Protein AF-A0A4V1VFT1-F1 (afdb_monomer)

Radius of gyration: 20.61 Å; Cα contacts (8 Å, |Δi|>4): 386; chains: 1; bounding box: 45×34×60 Å

Mean predicted aligned error: 7.59 Å

Foldseek 3Di:
DDDDPDPDDQFAQPDAQFPDKDKDKDKDWDDDFQKIKIKMKIKMWTHHPDDQPDIDMWIKMKMKMKGWPQRFGFDQDPVVSDTHDTAFPQAAPRRDQAIKMKMKMKMKIGRWDQLPDAQDHRDRNTTLRWMKIKIKIKIWGDRHPPDIDIDMDIDIDTDHSHDDDDDD

pLDDT: mean 85.79, std 15.56, range [35.38, 98.31]

Secondary structure (DSSP, 8-state):
----SSSS-SS------EEEEEEEEEEEEEEETTEEEEEEEEEEEEEESTT-S---EEEEEEEEEEEETT---PPEETTTTEEPPPPPSS-BTTTB--EEEEEEEEEEEEEEES--STTSPPPTT-EEEEEEEEEEEEEEEESSTT--EEEEEEEEEEE-TT------

Sequence (168 aa):
PEIDVDDTPLIDTGDIDARHTTVLGAEFAAQHKNLYLQAEGFWFGVQRHGAVSGDPNFTGFYIQGSWILTGERRRFDRSRRAFAFPKPNAPLGEGGLGAWELGFRYSVMDLNYRAGAPGEVADAGGVRGGRQEILGAALLWYPRPRVRLPSARPQVSRRRPSEGYSPP

Structure (mmCIF, N/CA/C/O backbone):
data_AF-A0A4V1VFT1-F1
#
_entry.id   AF-A0A4V1VFT1-F1
#
loop_
_atom_site.group_PDB
_atom_site.id
_atom_site.type_symbol
_atom_site.label_atom_id
_atom_site.label_alt_id
_atom_site.label_comp_id
_atom_site.label_asym_id
_atom_site.label_entity_id
_atom_site.label_seq_id
_atom_site.pdbx_PDB_ins_code
_atom_site.Cartn_x
_at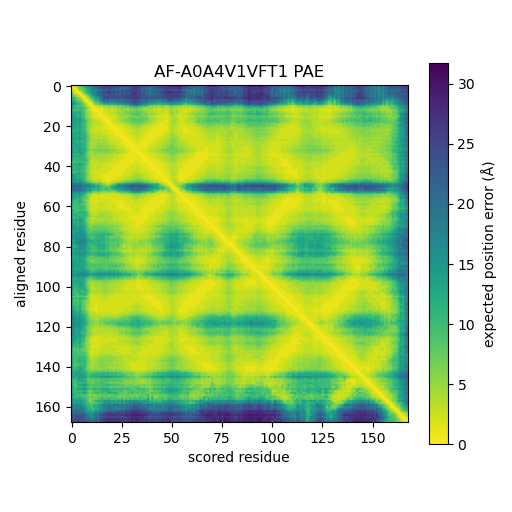om_site.Cartn_y
_atom_site.Cartn_z
_atom_site.occupancy
_atom_site.B_iso_or_equiv
_atom_site.auth_seq_id
_atom_site.auth_comp_id
_atom_site.auth_asym_id
_atom_site.auth_atom_id
_atom_site.pdbx_PDB_model_num
ATOM 1 N N . PRO A 1 1 ? -7.903 0.602 -3.697 1.00 35.38 1 PRO A N 1
ATOM 2 C CA . PRO A 1 1 ? -8.564 1.756 -4.340 1.00 35.38 1 PRO A CA 1
ATOM 3 C C . PRO A 1 1 ? -7.910 3.051 -3.858 1.00 35.38 1 PRO A C 1
ATOM 5 O O . PRO A 1 1 ? -8.102 3.453 -2.712 1.00 35.38 1 PRO A O 1
ATOM 8 N N . GLU A 1 2 ? -7.040 3.595 -4.705 1.00 41.56 2 GLU A N 1
ATOM 9 C CA . GLU A 1 2 ? -6.499 4.947 -4.570 1.00 41.56 2 GLU A CA 1
ATOM 10 C C . GLU A 1 2 ? -7.634 5.961 -4.778 1.00 41.56 2 GLU A C 1
ATOM 12 O O . GLU A 1 2 ? -8.640 5.644 -5.414 1.00 41.56 2 GLU A O 1
ATOM 17 N N . ILE A 1 3 ? -7.530 7.125 -4.141 1.00 41.25 3 ILE A N 1
ATOM 18 C CA . ILE A 1 3 ? -8.405 8.258 -4.433 1.00 41.25 3 ILE A CA 1
ATOM 19 C C . ILE A 1 3 ? -7.632 9.147 -5.398 1.00 41.25 3 ILE A C 1
ATOM 21 O O . ILE A 1 3 ? -6.618 9.728 -5.013 1.00 41.25 3 ILE A O 1
ATOM 25 N N . ASP A 1 4 ? -8.084 9.204 -6.644 1.00 39.44 4 ASP A N 1
ATOM 26 C CA . ASP A 1 4 ? -7.473 10.060 -7.653 1.00 39.44 4 ASP A CA 1
ATOM 27 C C . ASP A 1 4 ? -7.830 11.514 -7.332 1.00 39.44 4 ASP A C 1
ATOM 29 O O . ASP A 1 4 ? -8.999 11.892 -7.238 1.00 39.44 4 ASP A O 1
ATOM 33 N N . VAL A 1 5 ? -6.801 12.317 -7.063 1.00 46.78 5 VAL A N 1
ATOM 34 C CA . VAL A 1 5 ? -6.929 13.765 -6.820 1.00 46.78 5 VAL A CA 1
ATOM 35 C C . VAL A 1 5 ? -6.739 14.546 -8.134 1.00 46.78 5 VAL A C 1
ATOM 37 O O . VAL A 1 5 ? -7.032 15.737 -8.176 1.00 46.78 5 VAL A O 1
ATOM 40 N N . ASP A 1 6 ? -6.273 13.881 -9.199 1.00 40.00 6 ASP A N 1
ATOM 41 C CA . ASP A 1 6 ? -5.972 14.444 -10.521 1.00 40.00 6 ASP A CA 1
ATOM 42 C C . ASP A 1 6 ? -5.942 13.327 -11.595 1.00 40.00 6 ASP A C 1
ATOM 44 O O . ASP A 1 6 ? -5.575 12.198 -11.279 1.00 40.00 6 ASP A O 1
ATOM 48 N N . ASP A 1 7 ? -6.304 13.645 -12.844 1.00 41.31 7 ASP A N 1
ATOM 49 C CA . ASP A 1 7 ? -6.523 12.711 -13.976 1.00 41.31 7 ASP A CA 1
ATOM 50 C C . ASP A 1 7 ? -5.227 12.316 -14.721 1.00 41.31 7 ASP A C 1
ATOM 52 O O . ASP A 1 7 ? -5.257 11.613 -15.733 1.00 41.31 7 ASP A O 1
ATOM 56 N N . THR A 1 8 ? -4.061 12.764 -14.244 1.00 44.84 8 THR A N 1
ATOM 57 C CA . THR A 1 8 ? -2.768 12.358 -14.813 1.00 44.84 8 THR A CA 1
ATOM 58 C C . THR A 1 8 ? -2.298 11.049 -14.161 1.00 44.84 8 THR A C 1
ATOM 60 O O . THR A 1 8 ? -2.096 11.047 -12.940 1.00 44.84 8 THR A O 1
ATOM 63 N N . PRO A 1 9 ? -2.048 9.957 -14.919 1.00 55.91 9 PRO A N 1
ATOM 64 C CA . PRO A 1 9 ? -1.434 8.752 -14.369 1.00 55.91 9 PRO A CA 1
ATOM 65 C C . PRO A 1 9 ? -0.120 9.112 -13.670 1.00 55.91 9 PRO A C 1
ATOM 67 O O . PRO A 1 9 ? 0.759 9.759 -14.242 1.00 55.91 9 PRO A O 1
ATOM 70 N N . LEU A 1 10 ? -0.001 8.745 -12.395 1.00 69.00 10 LEU A N 1
ATOM 71 C CA . LEU A 1 10 ? 1.109 9.178 -11.542 1.00 69.00 10 LEU A CA 1
ATOM 72 C C . LEU A 1 10 ? 2.455 8.538 -11.923 1.00 69.00 10 LEU A C 1
ATOM 74 O O . LEU A 1 10 ? 3.520 9.096 -11.644 1.00 69.00 10 LEU A O 1
ATOM 78 N N . ILE A 1 11 ? 2.370 7.380 -12.569 1.00 83.19 11 ILE A N 1
ATOM 79 C CA . ILE A 1 11 ? 3.421 6.592 -13.207 1.00 83.19 11 ILE A CA 1
ATOM 80 C C . ILE A 1 11 ? 2.775 5.910 -14.417 1.00 83.19 11 ILE A C 1
ATOM 82 O O . ILE A 1 11 ? 1.613 5.509 -14.343 1.00 83.19 11 ILE A O 1
ATOM 86 N N . ASP A 1 12 ? 3.507 5.793 -15.518 1.00 87.38 12 ASP A N 1
ATOM 87 C CA . ASP A 1 12 ? 2.982 5.231 -16.761 1.00 87.38 12 ASP A CA 1
ATOM 88 C C . ASP A 1 12 ? 4.122 4.700 -17.625 1.00 87.38 12 ASP A C 1
ATOM 90 O O . ASP A 1 12 ? 5.036 5.439 -17.981 1.00 87.38 12 ASP A O 1
ATOM 94 N N . THR A 1 13 ? 4.072 3.416 -17.971 1.00 87.56 13 THR A N 1
ATOM 95 C CA . THR A 1 13 ? 5.033 2.804 -18.895 1.00 87.56 13 THR A CA 1
ATOM 96 C C . THR A 1 13 ? 4.827 3.230 -20.346 1.00 87.56 13 THR A C 1
ATOM 98 O O . THR A 1 13 ? 5.700 2.959 -21.173 1.00 87.56 13 THR A O 1
ATOM 101 N N . GLY A 1 14 ? 3.682 3.840 -20.659 1.00 87.19 14 GLY A N 1
ATOM 102 C CA . GLY A 1 14 ? 3.142 3.918 -22.005 1.00 87.19 14 GLY A CA 1
ATOM 103 C C . GLY A 1 14 ? 2.762 2.534 -22.535 1.00 87.19 14 GLY A C 1
ATOM 104 O O . GLY A 1 14 ? 2.767 1.533 -21.805 1.00 87.19 14 GLY A O 1
ATOM 105 N N . ASP A 1 15 ? 2.479 2.477 -23.833 1.00 88.94 15 ASP A N 1
ATOM 106 C CA . ASP A 1 15 ? 2.159 1.229 -24.517 1.00 88.94 15 ASP A CA 1
ATOM 107 C C . ASP A 1 15 ? 3.404 0.345 -24.665 1.00 88.94 15 ASP A C 1
ATOM 109 O O . ASP A 1 15 ? 4.442 0.757 -25.192 1.00 88.94 15 ASP A O 1
ATOM 113 N N . ILE A 1 16 ? 3.285 -0.911 -24.233 1.00 89.81 16 ILE A N 1
ATOM 114 C CA . ILE A 1 16 ? 4.289 -1.946 -24.474 1.00 89.81 16 ILE A CA 1
ATOM 115 C C . ILE A 1 16 ? 3.664 -3.019 -25.364 1.00 89.81 16 ILE A C 1
ATOM 117 O O . ILE A 1 16 ? 2.708 -3.679 -24.960 1.00 89.81 16 ILE A O 1
ATOM 121 N N . ASP A 1 17 ? 4.243 -3.228 -26.549 1.00 91.31 17 ASP A N 1
ATOM 122 C CA . ASP A 1 17 ? 3.858 -4.313 -27.458 1.00 91.31 17 ASP A CA 1
ATOM 123 C C . ASP A 1 17 ? 4.277 -5.677 -26.878 1.00 91.31 17 ASP A C 1
ATOM 125 O O . ASP A 1 17 ? 5.415 -6.139 -27.033 1.00 91.31 17 ASP A O 1
ATOM 129 N N . ALA A 1 18 ? 3.362 -6.281 -26.120 1.00 91.62 18 ALA A N 1
ATOM 130 C CA . ALA A 1 18 ? 3.595 -7.463 -25.307 1.00 91.62 18 ALA A CA 1
ATOM 131 C C . ALA A 1 18 ? 2.947 -8.713 -25.911 1.00 91.62 18 ALA A C 1
ATOM 133 O O . ALA A 1 18 ? 1.749 -8.752 -26.178 1.00 91.62 18 ALA A O 1
ATOM 134 N N . ARG A 1 19 ? 3.735 -9.784 -26.015 1.00 93.75 19 ARG A N 1
ATOM 135 C CA . ARG A 1 19 ? 3.262 -11.135 -26.329 1.00 93.75 19 ARG A CA 1
ATOM 136 C C . ARG A 1 19 ? 2.689 -11.837 -25.101 1.00 93.75 19 ARG A C 1
ATOM 138 O O . ARG A 1 19 ? 1.728 -12.597 -25.211 1.00 93.75 19 ARG A O 1
ATOM 145 N N . HIS A 1 20 ? 3.327 -11.658 -23.947 1.00 94.62 20 HIS A N 1
ATOM 146 C CA . HIS A 1 20 ? 2.923 -12.298 -22.699 1.00 94.62 20 HIS A CA 1
ATOM 147 C C . HIS A 1 20 ? 3.277 -11.424 -21.501 1.00 94.62 20 HIS A C 1
ATOM 149 O O . HIS A 1 20 ? 4.336 -10.801 -21.478 1.00 94.62 20 HIS A O 1
ATOM 155 N N . THR A 1 21 ? 2.422 -11.448 -20.481 1.00 95.25 21 THR A N 1
ATOM 156 C CA . THR A 1 21 ? 2.654 -10.752 -19.216 1.00 95.25 21 THR A CA 1
ATOM 157 C C . THR A 1 21 ? 2.485 -11.728 -18.066 1.00 95.25 21 THR A C 1
ATOM 159 O O . THR A 1 21 ? 1.461 -12.403 -17.961 1.00 95.25 21 THR A O 1
ATOM 162 N N . THR A 1 22 ? 3.474 -11.763 -17.180 1.00 97.50 22 THR A N 1
ATOM 163 C CA . THR A 1 22 ? 3.476 -12.588 -15.973 1.00 97.50 22 THR A CA 1
ATOM 164 C C . THR A 1 22 ? 3.426 -11.688 -14.750 1.00 97.50 22 THR A C 1
ATOM 166 O O . THR A 1 22 ? 4.202 -10.741 -14.648 1.00 97.50 22 THR A O 1
ATOM 169 N N . VAL A 1 23 ? 2.558 -12.014 -13.792 1.00 97.44 23 VAL A N 1
ATOM 170 C CA . VAL A 1 23 ? 2.519 -11.354 -12.483 1.00 97.44 23 VAL A CA 1
ATOM 171 C C . VAL A 1 23 ? 2.719 -12.400 -11.400 1.00 97.44 23 VAL A C 1
ATOM 173 O O . VAL A 1 23 ? 1.982 -13.383 -11.336 1.00 97.44 23 VAL A O 1
ATOM 176 N N . LEU A 1 24 ? 3.722 -12.189 -10.554 1.00 98.06 24 LEU A N 1
ATOM 177 C CA . LEU A 1 24 ? 3.983 -13.006 -9.375 1.00 98.06 24 LEU A CA 1
ATOM 178 C C . LEU A 1 24 ? 3.756 -12.151 -8.135 1.00 98.06 24 LEU A C 1
ATOM 180 O O . LEU A 1 24 ? 4.316 -11.062 -8.029 1.00 98.06 24 LEU A O 1
ATOM 184 N N . GLY A 1 25 ? 2.936 -12.651 -7.214 1.00 97.12 25 GLY A N 1
ATOM 185 C CA . GLY A 1 25 ? 2.590 -11.971 -5.971 1.00 97.12 25 GLY A CA 1
ATOM 186 C C . GLY A 1 25 ? 2.851 -12.856 -4.758 1.00 97.12 25 GLY A C 1
ATOM 187 O O . GLY A 1 25 ? 2.620 -14.066 -4.806 1.00 97.12 25 GLY A O 1
ATOM 188 N N . ALA A 1 26 ? 3.320 -12.250 -3.671 1.00 97.69 26 ALA A N 1
ATOM 189 C CA . ALA A 1 26 ? 3.436 -12.898 -2.371 1.00 97.69 26 ALA A CA 1
ATOM 190 C C . ALA A 1 26 ? 2.795 -12.023 -1.294 1.00 97.69 26 ALA A C 1
ATOM 192 O O . ALA A 1 26 ? 3.152 -10.854 -1.152 1.00 97.69 26 ALA A O 1
ATOM 193 N N . GLU A 1 27 ? 1.884 -12.610 -0.518 1.00 95.19 27 GLU A N 1
ATOM 194 C CA . GLU A 1 27 ? 1.123 -11.927 0.528 1.00 95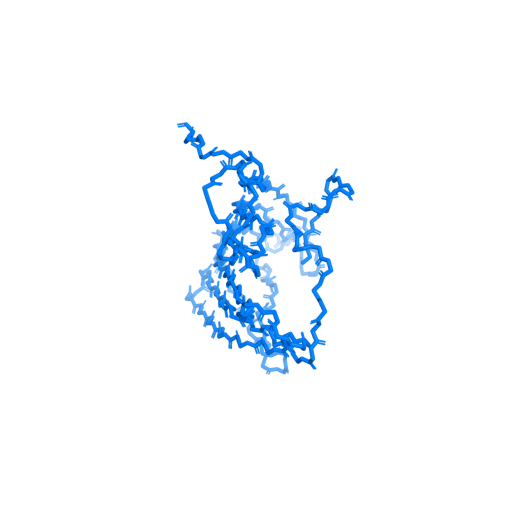.19 27 GLU A CA 1
ATOM 195 C C . GLU A 1 27 ? 1.472 -12.481 1.917 1.00 95.19 27 GLU A C 1
ATOM 197 O O . GLU A 1 27 ? 1.606 -13.689 2.122 1.00 95.19 27 GLU A O 1
ATOM 202 N N . PHE A 1 28 ? 1.570 -11.585 2.897 1.00 94.62 28 PHE A N 1
ATOM 203 C CA . PHE A 1 28 ? 1.717 -11.904 4.310 1.00 94.62 28 PHE A CA 1
ATOM 204 C C . PHE A 1 28 ? 0.713 -11.103 5.138 1.00 94.62 28 PHE A C 1
ATOM 206 O O . PHE A 1 28 ? 0.564 -9.898 4.949 1.00 94.62 28 PHE A O 1
ATOM 213 N N . ALA A 1 29 ? 0.070 -11.743 6.115 1.00 94.12 29 ALA A N 1
ATOM 214 C CA . ALA A 1 29 ? -0.793 -11.060 7.071 1.00 94.12 29 ALA A CA 1
ATOM 215 C C . ALA A 1 29 ? -0.671 -11.670 8.469 1.00 94.12 29 ALA A C 1
ATOM 217 O O . ALA A 1 29 ? -0.695 -12.889 8.642 1.00 94.12 29 ALA A O 1
ATOM 218 N N . ALA A 1 30 ? -0.607 -10.811 9.482 1.00 94.00 30 ALA A N 1
ATOM 219 C CA . ALA A 1 30 ? -0.534 -11.198 10.880 1.00 94.00 30 ALA A CA 1
ATOM 220 C C . ALA A 1 30 ? -1.409 -10.291 11.748 1.00 94.00 30 ALA A C 1
ATOM 222 O O . ALA A 1 30 ? -1.619 -9.113 11.467 1.00 94.00 30 ALA A O 1
ATOM 223 N N . GLN A 1 31 ? -1.918 -10.8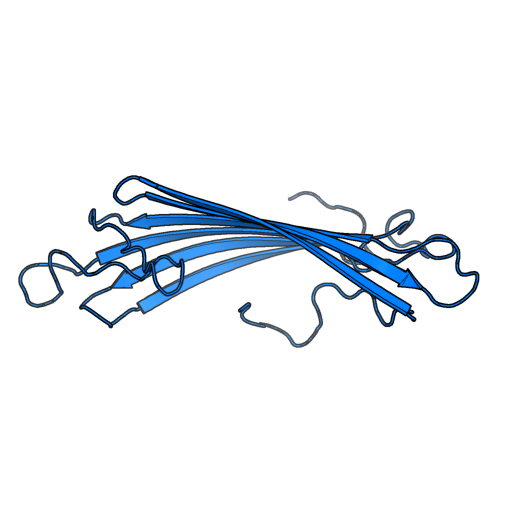50 12.843 1.00 94.56 31 GLN A N 1
ATOM 224 C CA . GLN A 1 31 ? -2.654 -10.090 13.844 1.00 94.56 31 GLN A CA 1
ATOM 225 C C . GLN A 1 31 ? -2.296 -10.578 15.242 1.00 94.56 31 GLN A C 1
ATOM 227 O O . GLN A 1 31 ? -2.444 -11.764 15.543 1.00 94.56 31 GLN A O 1
ATOM 232 N N . HIS A 1 32 ? -1.943 -9.641 16.117 1.00 95.19 32 HIS A N 1
ATOM 233 C CA . HIS A 1 32 ? -1.785 -9.876 17.544 1.00 95.19 32 HIS A CA 1
ATOM 234 C C . HIS A 1 32 ? -2.697 -8.927 18.324 1.00 95.19 32 HIS A C 1
ATOM 236 O O . HIS A 1 32 ? -2.466 -7.723 18.361 1.00 95.19 32 HIS A O 1
ATOM 242 N N . LYS A 1 33 ? -3.738 -9.472 18.966 1.00 94.31 33 LYS A N 1
ATOM 243 C CA . LYS A 1 33 ? -4.755 -8.686 19.689 1.0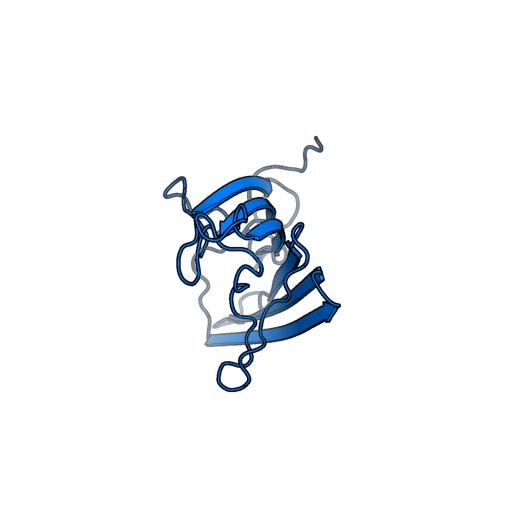0 94.31 33 LYS A CA 1
ATOM 244 C C . LYS A 1 33 ? -5.320 -7.560 18.802 1.00 94.31 33 LYS A C 1
ATOM 246 O O . LYS A 1 33 ? -5.925 -7.861 17.777 1.00 94.31 33 LYS A O 1
ATOM 251 N N . ASN A 1 34 ? -5.125 -6.310 19.201 1.00 95.75 34 ASN A N 1
ATOM 252 C CA . ASN A 1 34 ? -5.573 -5.089 18.542 1.00 95.75 34 ASN A CA 1
ATOM 253 C C . ASN A 1 34 ? -4.559 -4.510 17.540 1.00 95.75 34 ASN A C 1
ATOM 255 O O . ASN A 1 34 ? -4.795 -3.425 17.012 1.00 95.75 34 ASN A O 1
ATOM 259 N N . LEU A 1 35 ? -3.455 -5.215 17.275 1.00 96.38 35 LEU A N 1
ATOM 260 C CA . LEU A 1 35 ? -2.472 -4.878 16.246 1.00 96.38 35 LEU A CA 1
ATOM 261 C C . LEU A 1 35 ? -2.625 -5.798 15.037 1.00 96.38 35 LEU A C 1
ATOM 263 O O . LEU A 1 35 ? -2.647 -7.025 15.172 1.00 96.38 35 LEU A O 1
ATOM 267 N N . TYR A 1 36 ? -2.687 -5.200 13.856 1.00 95.38 36 TYR A N 1
ATOM 268 C CA . TYR A 1 36 ? -2.790 -5.881 12.573 1.00 95.38 36 TYR A CA 1
ATOM 269 C C . TYR A 1 36 ? -1.703 -5.386 11.620 1.00 95.38 36 TYR A C 1
ATOM 271 O O . TYR A 1 36 ? -1.398 -4.195 11.590 1.00 95.38 36 TYR A O 1
ATOM 279 N N . LEU A 1 37 ? -1.138 -6.304 10.840 1.00 95.81 37 LEU A N 1
ATOM 280 C CA . LEU A 1 37 ? -0.139 -6.030 9.815 1.00 95.81 37 LEU A CA 1
ATOM 281 C C . LEU A 1 37 ? -0.417 -6.899 8.586 1.00 95.81 37 LEU A C 1
ATOM 283 O O . LEU A 1 37 ? -0.730 -8.083 8.716 1.00 95.81 37 LEU A O 1
ATOM 287 N N . GLN A 1 38 ? -0.263 -6.330 7.397 1.00 95.88 38 GLN A N 1
ATOM 288 C CA . GLN A 1 38 ? -0.310 -7.039 6.125 1.00 95.88 38 GLN A CA 1
ATOM 289 C C . GLN A 1 38 ? 0.678 -6.417 5.148 1.00 95.88 38 GLN A C 1
ATOM 291 O O . GLN A 1 38 ? 0.842 -5.201 5.115 1.00 95.88 38 GLN A O 1
ATOM 296 N N . ALA A 1 39 ? 1.304 -7.246 4.331 1.00 96.75 39 ALA A N 1
ATOM 297 C CA . ALA A 1 39 ? 2.174 -6.818 3.257 1.00 96.75 39 ALA A CA 1
ATOM 298 C C . ALA A 1 39 ? 1.929 -7.671 2.015 1.00 96.75 39 ALA A C 1
ATOM 300 O O . ALA A 1 39 ? 1.565 -8.841 2.125 1.00 96.75 39 ALA A O 1
ATOM 301 N N . GLU A 1 40 ? 2.159 -7.086 0.849 1.00 97.50 40 GLU A N 1
ATOM 302 C CA . GLU A 1 40 ? 2.159 -7.810 -0.417 1.00 97.50 40 GLU A CA 1
ATOM 303 C C . GLU A 1 40 ? 3.249 -7.244 -1.321 1.00 97.50 40 GLU A C 1
ATOM 305 O O . GLU A 1 40 ? 3.463 -6.030 -1.352 1.00 97.50 40 GLU A O 1
ATOM 310 N N . GLY A 1 41 ? 3.954 -8.124 -2.025 1.00 97.50 41 GLY A N 1
ATOM 311 C CA . GLY A 1 41 ? 4.976 -7.773 -3.004 1.00 97.50 41 GLY A CA 1
ATOM 312 C C . GLY A 1 41 ? 4.666 -8.394 -4.358 1.00 97.50 41 GLY A C 1
ATOM 313 O O . GLY A 1 41 ? 4.169 -9.517 -4.423 1.00 97.50 41 GLY A O 1
ATOM 314 N N . PHE A 1 42 ? 4.994 -7.667 -5.421 1.00 97.81 42 PHE A N 1
ATOM 315 C CA . PHE A 1 42 ? 4.699 -8.007 -6.803 1.00 97.81 42 PHE A CA 1
ATOM 316 C C . PHE A 1 42 ? 5.944 -7.903 -7.675 1.00 97.81 42 PHE A C 1
ATOM 318 O O . PHE A 1 42 ? 6.722 -6.950 -7.573 1.00 97.81 42 PHE A O 1
ATOM 325 N N . TRP A 1 43 ? 6.068 -8.858 -8.588 1.00 98.31 43 TRP A N 1
ATOM 326 C CA . TRP A 1 43 ? 6.953 -8.795 -9.738 1.00 98.31 43 TRP A CA 1
ATOM 327 C C . TRP A 1 43 ? 6.118 -8.925 -11.009 1.00 98.31 43 TRP A C 1
ATOM 329 O O . TRP A 1 43 ? 5.284 -9.827 -11.121 1.00 98.31 43 TRP A O 1
ATOM 339 N N . PHE A 1 44 ? 6.353 -8.031 -11.961 1.00 97.50 44 PHE A N 1
ATOM 340 C CA . PHE A 1 44 ? 5.701 -8.017 -13.263 1.00 97.50 44 PHE A CA 1
ATOM 341 C C . PHE A 1 44 ? 6.763 -8.273 -14.323 1.00 97.50 44 PHE A C 1
ATOM 343 O O . PHE A 1 44 ? 7.766 -7.570 -14.348 1.00 97.50 44 PHE A O 1
ATOM 350 N N . GLY A 1 45 ? 6.552 -9.249 -15.197 1.00 97.00 45 GLY A N 1
ATOM 351 C CA . GLY A 1 45 ? 7.410 -9.517 -16.348 1.00 97.00 45 GLY A CA 1
ATOM 352 C C . GLY A 1 45 ? 6.631 -9.355 -17.640 1.00 97.00 45 GLY A C 1
ATOM 353 O O . GLY A 1 45 ? 5.520 -9.872 -17.745 1.00 97.00 45 GLY A O 1
ATOM 354 N N . VAL A 1 46 ? 7.211 -8.666 -18.619 1.00 96.62 46 VAL A N 1
ATOM 355 C CA . VAL A 1 46 ? 6.585 -8.400 -19.916 1.00 96.62 46 VAL A CA 1
ATOM 356 C C . VAL A 1 46 ? 7.476 -8.945 -21.024 1.00 96.62 46 VAL A C 1
ATOM 358 O O . VAL A 1 46 ? 8.569 -8.437 -21.246 1.00 96.62 46 VAL A O 1
ATOM 361 N N . GLN A 1 47 ? 7.002 -9.967 -21.730 1.00 95.25 47 GLN A N 1
ATOM 362 C CA . GLN A 1 47 ? 7.658 -10.516 -22.915 1.00 95.25 47 GLN A CA 1
ATOM 363 C C . GLN A 1 47 ? 7.171 -9.761 -24.144 1.00 95.25 47 GLN A C 1
ATOM 365 O O . GLN A 1 47 ? 5.972 -9.782 -24.433 1.00 95.25 47 GLN A O 1
ATOM 370 N N . ARG A 1 48 ? 8.073 -9.099 -24.869 1.00 93.44 48 ARG A N 1
ATOM 371 C CA . ARG A 1 48 ? 7.703 -8.278 -26.032 1.00 93.44 48 ARG A CA 1
ATOM 372 C C . ARG A 1 48 ? 7.614 -9.077 -27.331 1.00 93.44 48 ARG A C 1
ATOM 374 O O . ARG A 1 48 ? 8.166 -10.170 -27.455 1.00 93.44 48 ARG A O 1
ATOM 381 N N . HIS A 1 49 ? 6.923 -8.519 -28.322 1.00 89.44 49 HIS A N 1
ATOM 382 C CA . HIS A 1 49 ? 7.012 -8.996 -29.702 1.00 89.44 49 HIS A CA 1
ATOM 383 C C . HIS A 1 49 ? 8.329 -8.543 -30.374 1.00 89.44 49 HIS A C 1
ATOM 385 O O . HIS A 1 49 ? 8.846 -7.457 -30.117 1.00 89.44 49 HIS A O 1
ATOM 391 N N . GLY A 1 50 ? 8.870 -9.371 -31.279 1.00 77.56 50 GLY A N 1
ATOM 392 C CA . GLY A 1 50 ? 10.012 -9.013 -32.134 1.00 77.56 50 GLY A CA 1
ATOM 393 C C . GLY A 1 50 ? 11.390 -9.009 -31.450 1.00 77.56 50 GLY A C 1
ATOM 394 O O . GLY A 1 50 ? 11.582 -9.593 -30.390 1.00 77.56 50 GLY A O 1
ATOM 395 N N . ALA A 1 51 ? 12.372 -8.371 -32.099 1.00 68.31 51 ALA A N 1
ATOM 396 C CA . ALA A 1 51 ? 13.773 -8.299 -31.659 1.00 68.31 51 ALA A CA 1
ATOM 397 C C . ALA A 1 51 ? 14.088 -7.030 -30.837 1.00 68.31 51 ALA A C 1
ATOM 399 O O . ALA A 1 51 ? 15.191 -6.486 -30.917 1.00 68.31 51 ALA A O 1
ATOM 400 N N . VAL A 1 52 ? 13.115 -6.519 -30.075 1.00 74.12 52 VAL A N 1
ATOM 401 C CA . VAL A 1 52 ? 13.349 -5.393 -29.158 1.00 74.12 52 VAL A CA 1
ATOM 402 C C . VAL A 1 52 ? 14.347 -5.835 -28.084 1.00 74.12 52 VAL A C 1
ATOM 404 O O . VAL A 1 52 ? 14.264 -6.946 -27.566 1.00 74.12 52 VAL A O 1
ATOM 407 N N . SER A 1 53 ? 15.318 -4.979 -27.755 1.00 78.69 53 SER A N 1
ATOM 408 C CA . SER A 1 53 ? 16.352 -5.312 -26.769 1.00 78.69 53 SER A CA 1
ATOM 409 C C . SER A 1 53 ? 15.764 -5.443 -25.359 1.00 78.69 53 SER A C 1
ATOM 411 O O . SER A 1 53 ? 15.617 -4.462 -24.630 1.00 78.69 53 SER A O 1
ATOM 413 N N . GLY A 1 54 ? 15.490 -6.683 -24.960 1.00 85.94 54 GLY A N 1
ATOM 414 C CA . GLY A 1 54 ? 15.133 -7.060 -23.597 1.00 85.94 54 GLY A CA 1
ATOM 415 C C . GLY A 1 54 ? 13.641 -6.979 -23.269 1.00 85.94 54 GLY A C 1
ATOM 416 O O . GLY A 1 54 ? 12.878 -6.189 -23.832 1.00 85.94 54 GLY A O 1
ATOM 417 N N . ASP A 1 55 ? 13.269 -7.800 -22.291 1.00 93.88 55 ASP A N 1
ATOM 418 C CA . ASP A 1 55 ? 11.928 -7.904 -21.727 1.00 93.88 55 ASP A CA 1
ATOM 419 C C . ASP A 1 55 ? 11.844 -7.086 -20.427 1.00 93.88 55 ASP A C 1
ATOM 421 O O . ASP A 1 55 ? 12.625 -7.338 -19.493 1.00 93.88 55 ASP A O 1
ATOM 425 N N . PRO A 1 56 ? 10.942 -6.088 -20.343 1.00 95.38 56 PRO A N 1
ATOM 426 C CA . PRO A 1 56 ? 10.771 -5.295 -19.141 1.00 95.38 56 PRO A CA 1
ATOM 427 C C . PRO A 1 56 ? 10.321 -6.133 -17.962 1.00 95.38 56 PRO A C 1
ATOM 429 O O . PRO A 1 56 ? 9.542 -7.080 -18.086 1.00 95.38 56 PRO A O 1
ATOM 432 N N . ASN A 1 57 ? 10.772 -5.717 -16.789 1.00 96.44 57 ASN A N 1
ATOM 433 C CA . ASN A 1 57 ? 10.186 -6.161 -15.546 1.00 96.44 57 ASN A CA 1
ATOM 434 C C . ASN A 1 57 ? 10.047 -4.994 -14.580 1.00 96.44 57 ASN A C 1
ATOM 436 O O . ASN A 1 57 ? 10.834 -4.049 -14.623 1.00 96.44 57 ASN A O 1
ATOM 440 N N . PHE A 1 58 ? 9.034 -5.090 -13.731 1.00 97.31 58 PHE A N 1
ATOM 441 C CA . PHE A 1 58 ? 8.653 -4.061 -12.780 1.00 97.31 58 PHE A CA 1
ATOM 442 C C . PHE A 1 58 ? 8.409 -4.685 -11.417 1.00 97.31 58 PHE A C 1
ATOM 444 O O . PHE A 1 58 ? 8.136 -5.884 -11.300 1.00 97.31 58 PHE A O 1
ATOM 451 N N . THR A 1 59 ? 8.484 -3.865 -10.375 1.00 97.75 59 THR A N 1
ATOM 452 C CA . THR A 1 59 ? 8.241 -4.329 -9.009 1.00 97.75 59 THR A CA 1
ATOM 453 C C . THR A 1 59 ? 7.375 -3.350 -8.252 1.00 97.75 59 THR A C 1
ATOM 455 O O . THR A 1 59 ? 7.420 -2.141 -8.471 1.00 97.75 59 THR A O 1
ATOM 458 N N . GLY A 1 60 ? 6.599 -3.883 -7.322 1.00 96.62 60 GLY A N 1
ATOM 459 C CA . GLY A 1 60 ? 5.833 -3.070 -6.400 1.00 96.62 60 GLY A CA 1
ATOM 460 C C . GLY A 1 60 ? 5.628 -3.803 -5.095 1.00 96.62 60 GLY A C 1
ATOM 461 O O . GLY A 1 60 ? 5.634 -5.028 -5.052 1.00 96.62 60 GLY A O 1
ATOM 462 N N . PHE A 1 61 ? 5.446 -3.064 -4.015 1.00 97.75 61 PHE A N 1
ATOM 463 C CA . PHE A 1 61 ? 5.022 -3.654 -2.757 1.00 97.75 61 PHE A CA 1
ATOM 464 C C . PHE A 1 61 ? 4.201 -2.666 -1.948 1.00 97.75 61 PHE A C 1
ATOM 466 O O . PHE A 1 61 ? 4.256 -1.450 -2.145 1.00 97.75 61 PHE A O 1
ATOM 473 N N . TYR A 1 62 ? 3.470 -3.199 -0.981 1.00 96.06 62 TYR A N 1
ATOM 474 C CA . TYR A 1 62 ? 2.940 -2.404 0.105 1.00 96.06 62 TYR A CA 1
ATOM 475 C C . TYR A 1 62 ? 3.108 -3.111 1.437 1.00 96.06 62 TYR A C 1
ATOM 477 O O . TYR A 1 62 ? 3.132 -4.335 1.529 1.00 96.06 62 TYR A O 1
ATOM 485 N N . ILE A 1 63 ? 3.133 -2.304 2.486 1.00 97.12 63 ILE A N 1
ATOM 486 C CA . ILE A 1 63 ? 2.913 -2.728 3.856 1.00 97.12 63 ILE A CA 1
ATOM 487 C C . ILE A 1 63 ? 1.832 -1.836 4.452 1.00 97.12 63 ILE A C 1
ATOM 489 O O . ILE A 1 63 ? 1.823 -0.621 4.265 1.00 97.12 63 ILE A O 1
ATOM 493 N N . GLN A 1 64 ? 0.880 -2.436 5.147 1.00 95.56 64 GLN A N 1
ATOM 494 C CA . GLN A 1 64 ? -0.151 -1.721 5.875 1.00 95.56 64 GLN A CA 1
ATOM 495 C C . GLN A 1 64 ? -0.330 -2.325 7.251 1.00 95.56 64 GLN A C 1
ATOM 497 O O . GLN A 1 64 ? -0.219 -3.534 7.443 1.00 95.56 64 GLN A O 1
ATOM 502 N N . GLY A 1 65 ? -0.643 -1.474 8.210 1.00 95.06 65 GLY A N 1
ATOM 503 C CA . GLY A 1 65 ? -0.908 -1.903 9.564 1.00 95.06 65 GLY A CA 1
ATOM 504 C C . GLY A 1 65 ? -1.980 -1.051 10.196 1.00 95.06 65 GLY A C 1
ATOM 505 O O . GLY A 1 65 ? -2.285 0.055 9.742 1.00 95.06 65 GLY A O 1
ATOM 506 N N . SER A 1 66 ? -2.564 -1.582 11.257 1.00 95.81 66 SER A N 1
ATOM 507 C CA . SER A 1 66 ? -3.462 -0.804 12.080 1.00 95.81 66 SER A CA 1
ATOM 508 C C . SER A 1 66 ? -3.409 -1.204 13.540 1.00 95.81 66 SER A C 1
ATOM 510 O O . SER A 1 66 ? -3.115 -2.348 13.898 1.00 95.81 66 SER A O 1
ATOM 512 N N . TRP A 1 67 ? -3.699 -0.223 14.382 1.00 96.62 67 TRP A N 1
ATOM 513 C CA . TRP A 1 67 ? -3.815 -0.378 15.816 1.00 96.62 67 TRP A CA 1
ATOM 514 C C . TRP A 1 67 ? -5.179 0.124 16.266 1.00 96.62 67 TRP A C 1
ATOM 516 O O . TRP A 1 67 ? -5.501 1.303 16.120 1.00 96.62 67 TRP A O 1
ATOM 526 N N . ILE A 1 68 ? -5.985 -0.775 16.827 1.00 96.94 68 ILE A N 1
ATOM 527 C CA . ILE A 1 68 ? -7.260 -0.414 17.440 1.00 96.94 68 ILE A CA 1
ATOM 528 C C . ILE A 1 68 ? -6.998 0.043 18.880 1.00 96.94 68 ILE A C 1
ATOM 530 O O . ILE A 1 68 ? -6.732 -0.762 19.778 1.00 96.94 68 ILE A O 1
ATOM 534 N N . LEU A 1 69 ? -7.056 1.356 19.088 1.00 96.44 69 LEU A N 1
ATOM 535 C CA . LEU A 1 69 ? -6.730 2.039 20.341 1.00 96.44 69 LEU A CA 1
ATOM 536 C C . LEU A 1 69 ? -7.638 1.605 21.495 1.00 96.44 69 LEU A C 1
ATOM 538 O O . LEU A 1 69 ? -7.198 1.497 22.634 1.00 96.44 69 LEU A O 1
ATOM 542 N N . THR A 1 70 ? -8.895 1.307 21.184 1.00 95.81 70 THR A N 1
ATOM 543 C CA . THR A 1 70 ? -9.935 0.870 22.128 1.00 95.81 70 THR A CA 1
ATOM 544 C C . THR A 1 70 ? -9.867 -0.626 22.473 1.00 95.81 70 THR A C 1
ATOM 546 O O . THR A 1 70 ? -10.640 -1.112 23.296 1.00 95.81 70 THR A O 1
ATOM 549 N N . GLY A 1 71 ? -8.898 -1.360 21.909 1.00 94.69 71 GLY A N 1
ATOM 550 C CA . GLY A 1 71 ? -8.566 -2.730 22.314 1.00 94.69 71 GLY A CA 1
ATOM 551 C C . GLY A 1 71 ? -9.326 -3.842 21.588 1.00 94.69 71 GLY A C 1
ATOM 552 O O . GLY A 1 71 ? -9.046 -5.019 21.826 1.00 94.69 71 GLY A O 1
ATOM 553 N N . GLU A 1 72 ? -10.253 -3.519 20.685 1.00 95.31 72 GLU A N 1
ATOM 554 C CA . GLU A 1 72 ? -10.924 -4.516 19.854 1.00 95.31 72 GLU A CA 1
ATOM 555 C C . GLU A 1 72 ? -9.935 -5.246 18.940 1.00 95.31 72 GLU A C 1
ATOM 557 O O . GLU A 1 72 ? -8.867 -4.755 18.578 1.00 95.31 72 GLU A O 1
ATOM 562 N N . ARG A 1 73 ? -10.337 -6.438 18.504 1.00 93.12 73 ARG A N 1
ATOM 563 C CA . ARG A 1 73 ? -9.599 -7.257 17.543 1.00 93.12 73 ARG A CA 1
ATOM 564 C C . ARG A 1 73 ? -10.365 -7.340 16.226 1.00 93.12 73 ARG A C 1
ATOM 566 O O . ARG A 1 73 ? -11.592 -7.479 16.229 1.00 93.12 73 ARG A O 1
ATOM 573 N N . ARG A 1 74 ? -9.661 -7.345 15.087 1.00 89.88 74 ARG A N 1
ATOM 574 C CA . ARG A 1 74 ? -10.296 -7.620 13.788 1.00 89.88 74 ARG A CA 1
ATOM 575 C C . ARG A 1 74 ? -10.683 -9.089 13.704 1.00 89.88 74 ARG A C 1
ATOM 577 O O . ARG A 1 74 ? -9.899 -9.991 14.022 1.00 89.88 74 ARG A O 1
ATOM 584 N N . ARG A 1 75 ? -11.905 -9.353 13.242 1.00 87.25 75 ARG A N 1
ATOM 585 C CA . ARG A 1 75 ? -12.368 -10.725 13.005 1.00 87.25 75 ARG A CA 1
ATOM 586 C C . ARG A 1 75 ? -11.771 -11.228 11.696 1.00 87.25 75 ARG A C 1
ATOM 588 O O . ARG A 1 75 ? -11.934 -10.577 10.672 1.00 87.25 75 ARG A O 1
ATOM 595 N N . PHE A 1 76 ? -11.139 -12.396 11.714 1.00 86.56 76 PHE A N 1
ATOM 596 C CA . PHE A 1 76 ? -10.737 -13.065 10.480 1.00 86.56 76 PHE A CA 1
ATOM 597 C C . PHE A 1 76 ? -11.935 -13.813 9.885 1.00 86.56 76 PHE A C 1
ATOM 599 O O . PHE A 1 76 ? -12.516 -14.688 10.531 1.00 86.56 76 PHE A O 1
ATOM 606 N N . ASP A 1 77 ? -12.331 -13.444 8.672 1.00 86.31 77 ASP A N 1
ATOM 607 C CA . ASP A 1 77 ? -13.332 -14.149 7.884 1.00 86.31 77 ASP A CA 1
ATOM 608 C C . ASP A 1 77 ? -12.646 -15.266 7.093 1.00 86.31 77 ASP A C 1
ATOM 610 O O . ASP A 1 77 ? -11.980 -15.018 6.089 1.00 86.31 77 ASP A O 1
ATOM 614 N N . ARG A 1 78 ? -12.820 -16.512 7.549 1.00 86.44 78 ARG A N 1
ATOM 615 C CA . ARG A 1 78 ? -12.217 -17.693 6.913 1.00 86.44 78 ARG A CA 1
ATOM 616 C C . ARG A 1 78 ? -12.733 -17.939 5.496 1.00 86.44 78 ARG A C 1
ATOM 618 O O . ARG A 1 78 ? -11.982 -18.465 4.685 1.00 86.44 78 ARG A O 1
ATOM 625 N N . SER A 1 79 ? -13.980 -17.562 5.202 1.00 88.19 79 SER A N 1
ATOM 626 C CA . SER A 1 79 ? -14.577 -17.774 3.876 1.00 88.19 79 SER A CA 1
ATOM 627 C C . SER A 1 79 ? -13.951 -16.858 2.827 1.00 88.19 79 SER A C 1
ATOM 629 O O . SER A 1 79 ? -13.688 -17.285 1.709 1.00 88.19 79 SER A O 1
ATOM 631 N N . ARG A 1 80 ? -13.643 -15.618 3.223 1.00 84.25 80 ARG A N 1
ATOM 632 C CA . ARG A 1 80 ? -13.005 -14.605 2.371 1.00 84.25 80 ARG A CA 1
ATOM 633 C C . ARG A 1 80 ? -11.486 -14.545 2.524 1.00 84.25 80 ARG A C 1
ATOM 635 O O . ARG A 1 80 ? -10.852 -13.757 1.839 1.00 84.25 80 ARG A O 1
ATOM 642 N N . ARG A 1 81 ? -10.926 -15.325 3.457 1.00 83.19 81 ARG A N 1
ATOM 643 C CA . ARG A 1 81 ? -9.519 -15.272 3.895 1.00 83.19 81 ARG A CA 1
ATOM 644 C C . ARG A 1 81 ? -9.048 -13.840 4.194 1.00 83.19 81 ARG A C 1
ATOM 646 O O . ARG A 1 81 ? -7.918 -13.480 3.899 1.00 83.19 81 ARG A O 1
ATOM 653 N N . ALA A 1 82 ? -9.918 -13.030 4.802 1.00 83.00 82 ALA A N 1
ATOM 654 C CA . ALA A 1 82 ? -9.708 -11.591 4.966 1.00 83.00 82 ALA A CA 1
ATOM 655 C C . ALA A 1 82 ? -10.038 -11.103 6.383 1.00 83.00 82 ALA A C 1
ATOM 657 O O . ALA A 1 82 ? -10.888 -11.665 7.078 1.00 83.00 82 ALA A O 1
ATOM 658 N N . PHE A 1 83 ? -9.400 -10.013 6.816 1.00 85.62 83 PHE A N 1
ATOM 659 C CA . PHE A 1 83 ? -9.699 -9.368 8.096 1.00 85.62 83 PHE A CA 1
ATOM 660 C C . PHE A 1 83 ? -10.854 -8.372 7.952 1.00 85.62 83 PHE A C 1
ATOM 662 O O . PHE A 1 83 ? -10.760 -7.380 7.233 1.00 85.62 83 PHE A O 1
ATOM 669 N N . ALA A 1 84 ? -11.945 -8.618 8.673 1.00 85.75 84 ALA A N 1
ATOM 670 C CA . ALA A 1 84 ? -13.097 -7.728 8.742 1.00 85.75 84 ALA A CA 1
ATOM 671 C C . ALA A 1 84 ? -12.863 -6.569 9.725 1.00 85.75 84 ALA A C 1
ATOM 673 O O . ALA A 1 84 ? -11.991 -6.626 10.593 1.00 85.75 84 ALA A O 1
ATOM 674 N N . PHE A 1 85 ? -13.696 -5.534 9.630 1.00 84.56 85 PHE A N 1
ATOM 675 C CA . PHE A 1 85 ? -13.686 -4.415 10.573 1.00 84.56 85 PHE A CA 1
ATOM 676 C C . PHE A 1 85 ? -13.948 -4.865 12.020 1.00 84.56 85 PHE A C 1
ATOM 678 O O . PHE A 1 85 ? -14.662 -5.859 12.235 1.00 84.56 85 PHE A O 1
ATOM 685 N N . PRO A 1 86 ? -13.400 -4.144 13.017 1.00 89.94 86 PRO A N 1
ATOM 686 C CA . PRO A 1 86 ? -13.709 -4.417 14.411 1.00 89.94 86 PRO A CA 1
ATOM 687 C C . PRO A 1 86 ? -15.192 -4.169 14.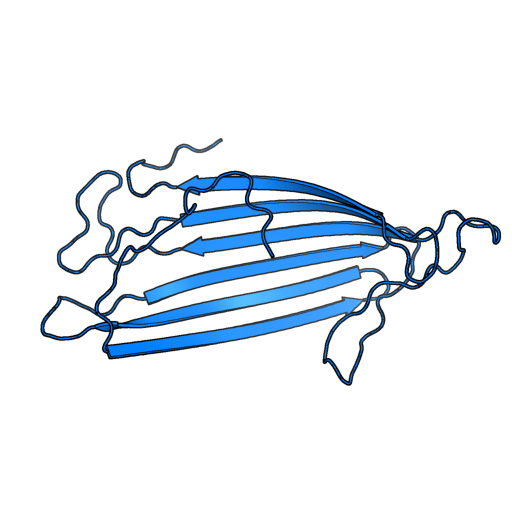702 1.00 89.94 86 PRO A C 1
ATOM 689 O O . PRO A 1 86 ? -15.846 -3.324 14.088 1.00 89.94 86 PRO A O 1
ATOM 692 N N . LYS A 1 87 ? -15.730 -4.926 15.656 1.00 91.75 87 LYS A N 1
ATOM 693 C CA . LYS A 1 87 ? -17.008 -4.605 16.292 1.00 91.75 87 LYS A CA 1
ATOM 694 C C . LYS A 1 87 ? -16.686 -3.871 17.593 1.00 91.75 87 LYS A C 1
ATOM 696 O O . LYS A 1 87 ? -15.972 -4.479 18.386 1.00 91.75 87 LYS A O 1
ATOM 701 N N . PRO A 1 88 ? -17.176 -2.639 17.811 1.00 94.00 88 PRO A N 1
ATOM 702 C CA . PRO A 1 88 ? -16.911 -1.914 19.050 1.00 94.00 88 PRO A CA 1
ATOM 703 C C . PRO A 1 88 ? -17.339 -2.713 20.280 1.00 94.00 88 PRO A C 1
ATOM 705 O O . PRO A 1 88 ? -18.453 -3.238 20.294 1.00 94.00 88 PRO A O 1
ATOM 708 N N . ASN A 1 89 ? -16.476 -2.785 21.296 1.00 93.62 89 ASN A N 1
ATOM 709 C CA . ASN A 1 89 ? -16.804 -3.436 22.569 1.00 93.62 89 ASN A CA 1
ATOM 710 C C . ASN A 1 89 ? -17.804 -2.598 23.381 1.00 93.62 89 ASN A C 1
ATOM 712 O O . ASN A 1 89 ? -18.658 -3.156 24.062 1.00 93.62 89 ASN A O 1
ATOM 716 N N . ALA A 1 90 ? -17.705 -1.267 23.282 1.00 94.56 90 ALA A N 1
ATOM 717 C CA . ALA A 1 90 ? -18.606 -0.311 23.920 1.00 94.56 90 ALA A CA 1
ATOM 718 C C . ALA A 1 90 ? -19.122 0.703 22.871 1.00 94.56 90 ALA A C 1
ATOM 720 O O . ALA A 1 90 ? -18.483 1.734 22.632 1.00 94.56 90 ALA A O 1
ATOM 721 N N . PRO A 1 91 ? -20.236 0.397 22.177 1.00 94.50 91 PRO A N 1
ATOM 722 C CA . PRO A 1 91 ? -20.793 1.258 21.135 1.00 94.50 91 PRO A CA 1
ATOM 723 C C . PRO A 1 91 ? -21.256 2.632 21.645 1.00 94.50 91 PRO A C 1
ATOM 725 O O . PRO A 1 91 ? -21.661 2.802 22.798 1.00 94.50 91 PRO A O 1
ATOM 728 N N . LEU A 1 92 ? -21.268 3.616 20.743 1.00 94.31 92 LEU A N 1
ATOM 729 C CA . LEU A 1 92 ? -21.804 4.951 20.990 1.00 94.31 92 LEU A CA 1
ATOM 730 C C . LEU A 1 92 ? -23.309 4.896 21.283 1.00 94.31 92 LEU A C 1
ATOM 732 O O . LEU A 1 92 ? -24.113 4.475 20.443 1.00 94.31 92 LEU A O 1
ATOM 736 N N . GLY A 1 93 ? -23.688 5.392 22.460 1.00 91.19 93 GLY A N 1
ATOM 737 C CA . GLY A 1 93 ? -25.060 5.348 22.976 1.00 91.19 93 GLY A CA 1
ATOM 738 C C . GLY A 1 93 ? -25.385 4.098 23.801 1.00 91.19 93 GLY A C 1
ATOM 739 O O . GLY A 1 93 ? -26.511 3.975 24.264 1.00 91.19 93 GLY A O 1
ATOM 740 N N . GLU A 1 94 ? -24.413 3.206 24.014 1.00 92.12 94 GLU A N 1
ATOM 741 C CA . GLU A 1 94 ? -24.517 2.018 24.881 1.00 92.12 94 GLU A CA 1
ATOM 742 C C . GLU A 1 94 ? -23.450 2.045 25.996 1.00 92.12 94 GLU A C 1
ATOM 744 O O . GLU A 1 94 ? -22.983 1.013 26.465 1.00 92.12 94 GLU A O 1
ATOM 749 N N . GLY A 1 95 ? -23.031 3.246 26.412 1.00 86.94 95 GLY A N 1
ATOM 750 C CA . GLY A 1 95 ? -22.043 3.436 27.482 1.00 86.94 95 GLY A CA 1
ATOM 751 C C . GLY A 1 95 ? -20.584 3.533 27.023 1.00 86.94 95 GLY A C 1
ATOM 752 O O . GLY A 1 95 ? -19.698 3.593 27.870 1.00 86.94 95 GLY A O 1
ATOM 753 N N . GLY A 1 96 ? -20.312 3.592 25.713 1.00 92.69 96 GLY A N 1
ATOM 754 C CA . GLY A 1 96 ? -18.969 3.836 25.179 1.00 92.69 96 GLY A CA 1
ATOM 755 C C . GLY A 1 96 ? -18.914 4.879 24.068 1.00 92.69 96 GLY A C 1
ATOM 756 O O . GLY A 1 96 ? -19.917 5.497 23.712 1.00 92.69 96 GLY A O 1
ATOM 757 N N . LEU A 1 97 ? -17.714 5.075 23.519 1.00 94.38 97 LEU A N 1
ATOM 758 C CA . LEU A 1 97 ? -17.443 6.013 22.423 1.00 94.38 97 LEU A CA 1
ATOM 759 C C . LEU A 1 97 ? -17.290 5.307 21.069 1.00 94.38 97 LEU A C 1
ATOM 761 O O . LEU A 1 97 ? -16.878 5.940 20.102 1.00 94.38 97 LEU A O 1
ATOM 765 N N . GLY A 1 98 ? -17.605 4.013 20.974 1.00 95.25 98 GLY A N 1
ATOM 766 C CA . GLY A 1 98 ? -17.264 3.195 19.811 1.00 95.25 98 GLY A CA 1
ATOM 767 C C . GLY A 1 98 ? -15.785 2.791 19.790 1.00 95.25 98 GLY A C 1
ATOM 768 O O . GLY A 1 98 ? -15.076 2.969 20.779 1.00 95.25 98 GLY A O 1
ATOM 769 N N . ALA A 1 99 ? -15.324 2.250 18.659 1.00 96.38 99 ALA A N 1
ATOM 770 C CA . ALA A 1 99 ? -13.930 1.843 18.482 1.00 96.38 99 ALA A CA 1
ATOM 771 C C . ALA A 1 99 ? -13.130 2.874 17.681 1.00 96.38 99 ALA A C 1
ATOM 773 O O . ALA A 1 99 ? -13.627 3.424 16.696 1.00 96.38 99 ALA A O 1
ATOM 774 N N . TRP A 1 100 ? -11.876 3.083 18.069 1.00 96.38 100 TRP A N 1
ATOM 775 C CA . TRP A 1 100 ? -10.941 3.977 17.388 1.00 96.38 100 TRP A CA 1
ATOM 776 C C . TRP A 1 100 ? -9.750 3.193 16.861 1.00 96.38 100 TRP A C 1
ATOM 778 O O . TRP A 1 100 ? -9.136 2.419 17.590 1.00 96.38 100 TRP A O 1
ATOM 788 N N . GLU A 1 101 ? -9.406 3.401 15.598 1.00 95.81 101 GLU A N 1
ATOM 789 C CA . GLU A 1 101 ? -8.322 2.694 14.929 1.00 95.81 101 GLU A CA 1
ATOM 790 C C . GLU A 1 101 ? -7.404 3.675 14.204 1.00 95.81 101 GLU A C 1
ATOM 792 O O . GLU A 1 101 ? -7.859 4.504 13.416 1.00 95.81 101 GLU A O 1
ATOM 797 N N . LEU A 1 102 ? -6.103 3.549 14.451 1.00 96.19 102 LEU A N 1
ATOM 798 C CA . LEU A 1 102 ? -5.065 4.191 13.657 1.00 96.19 102 LEU A CA 1
ATOM 799 C C . LEU A 1 102 ? -4.633 3.235 12.555 1.00 96.19 102 LEU A C 1
ATOM 801 O O . LEU A 1 102 ? -4.287 2.088 12.827 1.00 96.19 102 LEU A O 1
ATOM 805 N N . GLY A 1 103 ? -4.657 3.707 11.316 1.00 94.81 103 GLY A N 1
ATOM 806 C CA . GLY A 1 103 ? -4.177 2.996 10.142 1.00 94.81 103 GLY A CA 1
ATOM 807 C C . GLY A 1 103 ? -2.941 3.670 9.564 1.00 94.81 103 GLY A C 1
ATOM 808 O O . GLY A 1 103 ? -2.850 4.895 9.526 1.00 94.81 103 GLY A O 1
ATOM 809 N N . PHE A 1 104 ? -2.019 2.856 9.072 1.00 94.56 104 PHE A N 1
ATOM 810 C CA . PHE A 1 104 ? -0.848 3.279 8.319 1.00 94.56 104 PHE A 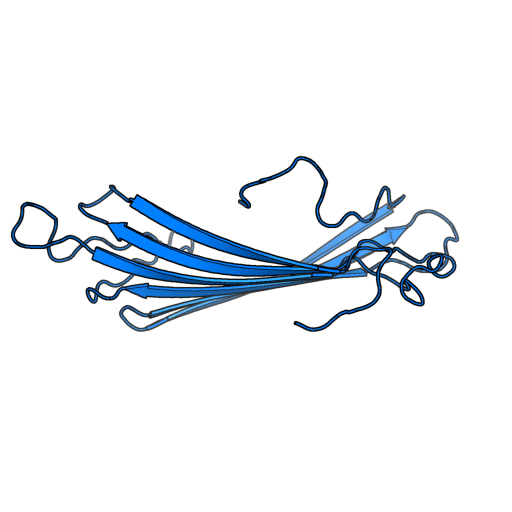CA 1
ATOM 811 C C . PHE A 1 104 ? -0.708 2.404 7.075 1.00 94.56 104 PHE A C 1
ATOM 813 O O . PHE A 1 104 ? -1.006 1.206 7.106 1.00 94.56 104 PHE A O 1
ATOM 820 N N . ARG A 1 105 ? -0.213 2.992 5.989 1.00 94.69 105 ARG A N 1
ATOM 821 C CA . ARG A 1 105 ? 0.177 2.266 4.786 1.00 94.69 105 ARG A CA 1
ATOM 822 C C . ARG A 1 105 ? 1.381 2.932 4.142 1.00 94.69 105 ARG A C 1
ATOM 824 O O . ARG A 1 105 ? 1.408 4.149 4.010 1.00 94.69 105 ARG A O 1
ATOM 831 N N . TYR A 1 106 ? 2.328 2.126 3.691 1.00 94.81 106 TYR A N 1
ATOM 832 C CA . TYR A 1 106 ? 3.396 2.549 2.800 1.00 94.81 106 TYR A CA 1
ATOM 833 C C . TYR A 1 106 ? 3.396 1.654 1.568 1.00 94.81 106 TYR A C 1
ATOM 835 O O . TYR A 1 106 ? 3.246 0.436 1.688 1.00 94.81 106 TYR A O 1
ATOM 843 N N . SER A 1 107 ? 3.531 2.242 0.386 1.00 95.00 107 SER A N 1
ATOM 844 C CA . SER A 1 107 ? 3.622 1.491 -0.862 1.00 95.00 107 SER A CA 1
ATOM 845 C C . SER A 1 107 ? 4.619 2.106 -1.817 1.00 95.00 107 SER A C 1
ATOM 847 O O . SER A 1 107 ? 4.733 3.327 -1.895 1.00 95.00 107 SER A O 1
ATOM 849 N N . VAL A 1 108 ? 5.268 1.238 -2.582 1.00 95.12 108 VAL A N 1
ATOM 850 C CA . VAL A 1 108 ? 6.204 1.591 -3.641 1.00 95.12 108 VAL A CA 1
ATOM 851 C C . VAL A 1 108 ? 5.788 0.875 -4.916 1.00 95.12 108 VAL A C 1
ATOM 853 O O . VAL A 1 108 ? 5.471 -0.313 -4.878 1.00 95.12 108 VAL A O 1
ATOM 856 N N . MET A 1 109 ? 5.839 1.579 -6.041 1.00 95.38 109 MET A N 1
ATOM 857 C CA . MET A 1 109 ? 5.754 0.992 -7.375 1.00 95.38 109 MET A CA 1
ATOM 858 C C . MET A 1 109 ? 6.878 1.561 -8.237 1.00 95.38 109 MET A C 1
ATOM 860 O O . MET A 1 109 ? 7.075 2.776 -8.266 1.00 95.38 109 MET A O 1
ATOM 864 N N . ASP A 1 110 ? 7.615 0.690 -8.919 1.00 94.62 110 ASP A N 1
ATOM 865 C CA . ASP A 1 110 ? 8.719 1.060 -9.802 1.00 94.62 110 ASP A CA 1
ATOM 866 C C . ASP A 1 110 ? 8.494 0.473 -11.194 1.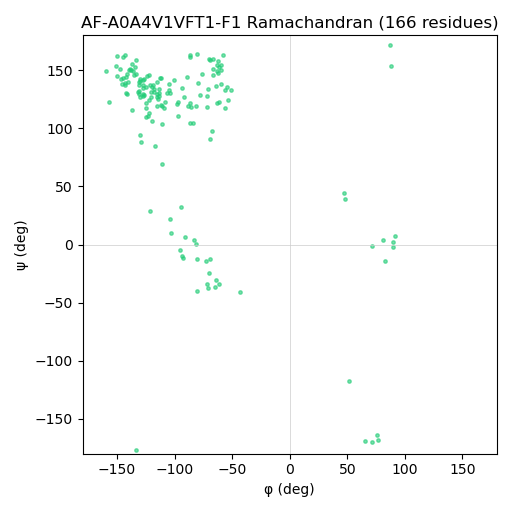00 94.62 110 ASP A C 1
ATOM 868 O O . ASP A 1 110 ? 8.567 -0.743 -11.390 1.00 94.62 110 ASP A O 1
ATOM 872 N N . LEU A 1 111 ? 8.200 1.359 -12.146 1.00 94.94 111 LEU A N 1
ATOM 873 C CA . LEU A 1 111 ? 7.906 1.030 -13.537 1.00 94.94 111 LEU A CA 1
ATOM 874 C C . LEU A 1 111 ? 9.090 1.353 -14.468 1.00 94.94 111 LEU A C 1
ATOM 876 O O . LEU A 1 111 ? 8.919 1.548 -15.672 1.00 94.94 111 LEU A O 1
ATOM 880 N N . ASN A 1 112 ? 10.307 1.441 -13.925 1.00 93.75 112 ASN A N 1
ATOM 881 C CA . ASN A 1 112 ? 11.514 1.679 -14.710 1.00 93.75 112 ASN A CA 1
ATOM 882 C C . ASN A 1 112 ? 12.208 0.367 -15.093 1.00 93.75 112 ASN A C 1
ATOM 884 O O . ASN A 1 112 ? 12.470 -0.489 -14.254 1.00 93.75 112 ASN A O 1
ATOM 888 N N . TYR A 1 113 ? 12.607 0.256 -16.358 1.00 94.44 113 TYR A N 1
ATOM 889 C CA . TYR A 1 113 ? 13.434 -0.828 -16.878 1.00 94.44 113 TYR A CA 1
ATOM 890 C C . TYR A 1 113 ? 14.497 -0.241 -17.799 1.00 94.44 113 TYR A C 1
ATOM 892 O O . TYR A 1 113 ? 14.149 0.327 -18.825 1.00 94.44 113 TYR A O 1
ATOM 900 N N . ARG A 1 114 ? 15.789 -0.351 -17.458 1.00 93.25 114 ARG A N 1
ATOM 901 C CA . ARG A 1 114 ? 16.882 0.276 -18.241 1.00 93.25 114 ARG A CA 1
ATOM 902 C C . ARG A 1 114 ? 16.579 1.742 -18.594 1.00 93.25 114 ARG A C 1
ATOM 904 O O . ARG A 1 114 ? 16.715 2.184 -19.732 1.00 93.25 114 ARG A O 1
ATOM 911 N N . ALA A 1 115 ? 16.078 2.482 -17.607 1.00 91.06 115 ALA A N 1
ATOM 912 C CA . ALA A 1 115 ? 15.597 3.837 -17.829 1.00 91.06 115 ALA A CA 1
ATOM 913 C C . ALA A 1 115 ? 16.727 4.825 -18.153 1.00 91.06 115 ALA A C 1
ATOM 915 O O . ALA A 1 115 ? 16.414 5.910 -18.606 1.00 91.06 115 ALA A O 1
ATOM 916 N N . GLY A 1 116 ? 18.006 4.484 -17.961 1.00 88.12 116 GLY A N 1
ATOM 917 C CA . GLY A 1 116 ? 19.119 5.420 -18.147 1.00 88.12 116 GLY A CA 1
ATOM 918 C C . GLY A 1 116 ? 19.187 6.503 -17.057 1.00 88.12 116 GLY A C 1
ATOM 919 O O . GLY A 1 116 ? 18.503 6.434 -16.030 1.00 88.12 116 GLY A O 1
ATOM 920 N N . ALA A 1 117 ? 20.036 7.515 -17.260 1.00 86.25 117 ALA A N 1
ATOM 921 C CA . ALA A 1 117 ? 20.197 8.632 -16.322 1.00 86.25 117 ALA A CA 1
ATOM 922 C C . ALA A 1 117 ? 18.924 9.501 -16.254 1.00 86.25 117 ALA A C 1
ATOM 924 O O . ALA A 1 117 ? 18.241 9.629 -17.264 1.00 86.25 117 ALA A O 1
ATOM 925 N N . PRO A 1 118 ? 18.547 10.097 -15.107 1.00 81.44 118 PRO A N 1
ATOM 926 C CA . PRO A 1 118 ? 17.336 10.921 -15.011 1.00 81.44 118 PRO A CA 1
ATOM 927 C C . PRO A 1 118 ? 17.294 12.046 -16.056 1.00 81.44 118 PRO A C 1
ATOM 929 O O . PRO A 1 118 ? 18.298 12.718 -16.261 1.00 81.44 118 PRO A O 1
ATOM 932 N N . GLY A 1 119 ? 16.141 12.248 -16.700 1.00 77.19 119 GLY A N 1
ATOM 933 C CA . GLY A 1 119 ? 15.966 13.274 -17.739 1.00 77.19 119 GLY A CA 1
ATOM 934 C C . GLY A 1 119 ? 16.436 12.877 -19.144 1.00 77.19 119 GLY A C 1
ATOM 935 O O . GLY A 1 119 ? 16.028 13.515 -20.109 1.00 77.19 119 GLY A O 1
ATOM 936 N N . GLU A 1 120 ? 17.210 11.799 -19.280 1.00 84.56 120 GLU A N 1
ATOM 937 C CA . GLU A 1 120 ? 17.689 11.308 -20.576 1.00 84.56 120 GLU A CA 1
ATOM 938 C C . GLU A 1 120 ? 16.694 10.352 -21.251 1.00 84.56 120 GLU A C 1
ATOM 940 O O . GLU A 1 120 ? 15.800 9.771 -20.619 1.00 84.56 120 GLU A O 1
ATOM 945 N N . VAL A 1 121 ? 16.874 10.132 -22.554 1.00 83.75 121 VAL A N 1
ATOM 946 C CA . VAL A 1 121 ? 16.167 9.060 -23.267 1.00 83.75 121 VAL A CA 1
ATOM 947 C C . VAL A 1 121 ? 16.535 7.720 -22.620 1.00 83.75 121 VAL A C 1
ATOM 949 O O . VAL A 1 121 ? 17.688 7.501 -22.251 1.00 83.75 121 VAL A O 1
ATOM 952 N N . ALA A 1 122 ? 15.548 6.839 -22.435 1.00 88.44 122 ALA A N 1
ATOM 953 C CA . ALA A 1 122 ? 15.813 5.497 -21.925 1.00 88.44 122 ALA A CA 1
ATOM 954 C C . ALA A 1 122 ? 16.764 4.737 -22.862 1.00 88.44 122 ALA A C 1
ATOM 956 O O . ALA A 1 122 ? 16.810 5.012 -24.064 1.00 88.44 122 ALA A O 1
ATOM 957 N N . ASP A 1 123 ? 17.491 3.758 -22.322 1.00 90.31 123 ASP A N 1
ATOM 958 C CA . ASP A 1 123 ? 18.376 2.922 -23.133 1.00 90.31 123 ASP A CA 1
ATOM 959 C C . ASP A 1 123 ? 17.580 2.223 -24.252 1.00 90.31 123 ASP A C 1
ATOM 961 O O . ASP A 1 123 ? 16.355 2.105 -24.191 1.00 90.31 123 ASP A O 1
ATOM 965 N N . ALA A 1 124 ? 18.254 1.698 -25.279 1.00 87.69 124 ALA A N 1
ATOM 966 C CA . ALA A 1 124 ? 17.576 0.945 -26.334 1.00 87.69 124 ALA A CA 1
ATOM 967 C C . ALA A 1 124 ? 16.769 -0.234 -25.743 1.00 87.69 124 ALA A C 1
ATOM 969 O O . ALA A 1 124 ? 17.332 -1.150 -25.139 1.00 87.69 124 ALA A O 1
ATOM 970 N N . GLY A 1 125 ? 15.442 -0.205 -25.925 1.00 88.25 125 GLY A N 1
ATOM 971 C CA . GLY A 1 125 ? 14.503 -1.166 -25.329 1.00 88.25 125 GLY A CA 1
ATOM 972 C C . GLY A 1 125 ? 14.126 -0.885 -23.864 1.00 88.25 125 GLY A C 1
ATOM 973 O O . GLY A 1 125 ? 13.381 -1.659 -23.260 1.00 88.25 125 GLY A O 1
ATOM 974 N N . GLY A 1 126 ? 14.601 0.211 -23.279 1.00 91.81 126 GLY A N 1
ATOM 975 C CA . GLY A 1 126 ? 14.241 0.667 -21.943 1.00 91.81 126 GLY A CA 1
ATOM 976 C C . GLY A 1 126 ? 12.807 1.195 -21.845 1.00 91.81 126 GLY A C 1
ATOM 977 O O . GLY A 1 126 ? 12.177 1.552 -22.837 1.00 91.81 126 GLY A O 1
ATOM 978 N N . VAL A 1 127 ? 12.285 1.217 -20.623 1.00 91.94 127 VAL A N 1
ATOM 979 C CA . VAL A 1 127 ? 11.000 1.802 -20.233 1.00 91.94 127 VAL A CA 1
ATOM 980 C C . VAL A 1 127 ? 11.261 2.754 -19.080 1.00 91.94 127 VAL A C 1
ATOM 982 O O . VAL A 1 127 ? 11.862 2.378 -18.073 1.00 91.94 127 VAL A O 1
ATOM 985 N N . ARG A 1 128 ? 10.787 3.987 -19.213 1.00 91.94 128 ARG A N 1
ATOM 986 C CA . ARG A 1 128 ? 10.893 5.015 -18.181 1.00 91.94 128 ARG A CA 1
ATOM 987 C C . ARG A 1 128 ? 9.509 5.310 -17.612 1.00 91.94 128 ARG A C 1
ATOM 989 O O . ARG A 1 128 ? 8.949 6.373 -17.856 1.00 91.94 128 ARG A O 1
ATOM 996 N N . GLY A 1 129 ? 8.965 4.343 -16.875 1.00 90.44 129 GLY A N 1
ATOM 997 C CA . GLY A 1 129 ? 7.612 4.441 -16.333 1.00 90.44 129 GLY A CA 1
ATOM 998 C C . GLY A 1 129 ? 7.486 5.275 -15.057 1.00 90.44 129 GLY A C 1
ATOM 999 O O . GLY A 1 129 ? 6.381 5.630 -14.654 1.00 90.44 129 GLY A O 1
ATOM 1000 N N . GLY A 1 130 ? 8.612 5.618 -14.423 1.00 91.00 130 GLY A N 1
ATOM 1001 C CA . GLY A 1 130 ? 8.638 6.373 -13.174 1.00 91.00 130 GLY A CA 1
ATOM 1002 C C . GLY A 1 130 ? 8.541 5.494 -11.926 1.00 91.00 130 GLY A C 1
ATOM 1003 O O . GLY A 1 130 ? 8.358 4.277 -11.989 1.00 91.00 130 GLY A O 1
ATOM 1004 N N . ARG A 1 131 ? 8.730 6.131 -10.766 1.00 90.62 131 ARG A N 1
ATOM 1005 C CA . ARG A 1 131 ? 8.651 5.485 -9.450 1.00 90.62 131 ARG A CA 1
ATOM 1006 C C . ARG A 1 131 ? 7.760 6.299 -8.522 1.00 90.62 131 ARG A C 1
ATOM 1008 O O . ARG A 1 131 ? 7.947 7.509 -8.376 1.00 90.62 131 ARG A O 1
ATOM 1015 N N . GLN A 1 132 ? 6.843 5.612 -7.855 1.00 90.75 132 GLN A N 1
ATOM 1016 C CA . GLN A 1 132 ? 5.899 6.196 -6.914 1.00 90.75 132 GLN A CA 1
ATOM 1017 C C . GLN A 1 132 ? 6.089 5.621 -5.522 1.00 90.75 132 GLN A C 1
ATOM 1019 O O . GLN A 1 132 ? 6.191 4.407 -5.352 1.00 90.75 132 GLN A O 1
ATOM 1024 N N . GLU A 1 133 ? 6.045 6.503 -4.527 1.00 91.19 133 GLU A N 1
ATOM 1025 C CA . GLU A 1 133 ? 5.979 6.138 -3.121 1.00 91.19 133 GLU A CA 1
ATOM 1026 C C . GLU A 1 133 ? 4.787 6.840 -2.467 1.00 91.19 133 GLU A C 1
ATOM 1028 O O . GLU A 1 133 ? 4.622 8.054 -2.578 1.00 91.19 133 GLU A O 1
ATOM 1033 N N . ILE A 1 134 ? 3.941 6.083 -1.774 1.00 88.56 134 ILE A N 1
ATOM 1034 C CA . ILE A 1 134 ? 2.798 6.630 -1.038 1.00 88.56 134 ILE A CA 1
ATOM 1035 C C . ILE A 1 134 ? 2.955 6.266 0.426 1.00 88.56 134 ILE A C 1
ATOM 1037 O O . ILE A 1 134 ? 3.071 5.090 0.767 1.00 88.56 134 ILE A O 1
ATOM 1041 N N . LEU A 1 135 ? 2.892 7.276 1.285 1.00 89.94 135 LEU A N 1
ATOM 1042 C CA . LEU A 1 135 ? 2.767 7.142 2.726 1.00 89.94 135 LEU A CA 1
ATOM 1043 C C . LEU A 1 135 ? 1.379 7.630 3.140 1.00 89.94 135 LEU A C 1
ATOM 1045 O O . LEU A 1 135 ? 1.030 8.783 2.927 1.00 89.94 135 LEU A O 1
ATOM 1049 N N . GLY A 1 136 ? 0.572 6.768 3.741 1.00 88.75 136 GLY A N 1
ATOM 1050 C CA . GLY A 1 136 ? -0.769 7.097 4.203 1.00 88.75 136 GLY A CA 1
ATOM 1051 C C . GLY A 1 136 ? -0.924 6.869 5.695 1.00 88.75 136 GLY A C 1
ATOM 1052 O O . GLY A 1 136 ? -0.517 5.832 6.218 1.00 88.75 136 GLY A O 1
ATOM 1053 N N . ALA A 1 137 ? -1.587 7.811 6.358 1.00 90.81 137 ALA A N 1
ATOM 1054 C CA . ALA A 1 137 ? -2.096 7.639 7.710 1.00 90.81 137 ALA A CA 1
ATOM 1055 C C . ALA A 1 137 ? -3.610 7.875 7.732 1.00 90.81 137 ALA A C 1
ATOM 1057 O O . ALA A 1 137 ? -4.139 8.704 6.986 1.00 90.81 137 ALA A O 1
ATOM 1058 N N . ALA A 1 138 ? -4.318 7.145 8.586 1.00 90.75 138 ALA A N 1
ATOM 1059 C CA . ALA A 1 138 ? -5.755 7.292 8.749 1.00 90.75 138 ALA A CA 1
ATOM 1060 C C . ALA A 1 138 ? -6.176 7.132 10.209 1.00 90.75 138 ALA A C 1
ATOM 1062 O O . ALA A 1 138 ? -5.650 6.293 10.935 1.00 90.75 138 ALA A O 1
ATOM 1063 N N . LEU A 1 139 ? -7.176 7.910 10.609 1.00 94.06 139 LEU A N 1
ATOM 1064 C CA . LEU A 1 139 ? -7.933 7.715 11.835 1.00 94.06 139 LEU A CA 1
ATOM 1065 C C . LEU A 1 139 ? -9.322 7.213 11.447 1.00 94.06 139 LEU A C 1
ATOM 1067 O O . LEU A 1 139 ? -10.033 7.849 10.669 1.00 94.06 139 LEU A O 1
ATOM 1071 N N . LEU A 1 140 ? -9.701 6.052 11.965 1.00 93.88 140 LEU A N 1
ATOM 1072 C CA . LEU A 1 140 ? -10.985 5.427 11.699 1.00 93.88 140 LEU A CA 1
ATOM 1073 C C . LEU A 1 140 ? -11.779 5.366 12.995 1.00 93.88 140 LEU A C 1
ATOM 1075 O O . LEU A 1 140 ? -11.295 4.872 14.014 1.00 93.88 140 LEU A O 1
ATOM 1079 N N . TRP A 1 141 ? -13.020 5.828 12.922 1.00 94.94 141 TRP A N 1
ATOM 1080 C CA . TRP A 1 141 ? -13.964 5.739 14.019 1.00 94.94 141 TRP A CA 1
ATOM 1081 C C . TRP A 1 141 ? -15.124 4.811 13.665 1.00 94.94 141 TRP A C 1
ATOM 1083 O O . TRP A 1 141 ? -15.748 4.931 12.608 1.00 94.94 141 TRP A O 1
ATOM 1093 N N . TYR A 1 142 ? -15.420 3.883 14.567 1.00 94.88 142 TYR A N 1
ATOM 1094 C CA . TYR A 1 142 ? -16.516 2.929 14.466 1.00 94.88 142 TYR A CA 1
ATOM 1095 C C . TYR A 1 142 ? -17.494 3.192 15.615 1.00 94.88 142 TYR A C 1
ATOM 1097 O O . TYR A 1 142 ? -17.389 2.557 16.666 1.00 94.88 142 TYR A O 1
ATOM 1105 N N . PRO A 1 143 ? -18.444 4.131 15.464 1.00 93.19 143 PRO A N 1
ATOM 1106 C CA . PRO A 1 143 ? -19.358 4.485 16.549 1.00 93.19 143 PRO A CA 1
ATOM 1107 C C . PRO A 1 143 ? -20.271 3.318 16.935 1.00 93.19 143 PRO A C 1
ATOM 1109 O O . PRO A 1 143 ? -20.571 3.121 18.106 1.00 93.19 143 PRO A O 1
ATOM 1112 N N . ARG A 1 144 ? -20.711 2.520 15.958 1.00 90.81 144 ARG A N 1
ATOM 1113 C CA . ARG A 1 144 ? -21.598 1.365 16.145 1.00 90.81 144 ARG A CA 1
ATOM 1114 C C . ARG A 1 144 ? -21.207 0.233 15.199 1.00 90.81 144 ARG A C 1
ATOM 1116 O O . ARG A 1 144 ? -20.520 0.483 14.205 1.00 90.81 144 ARG A O 1
ATOM 1123 N N . PRO A 1 145 ? -21.665 -1.010 15.439 1.00 85.81 145 PRO A N 1
ATOM 1124 C CA . PRO A 1 145 ? -21.514 -2.071 14.455 1.00 85.81 145 PRO A CA 1
ATOM 1125 C C . PRO A 1 145 ? -22.022 -1.621 13.078 1.00 85.81 145 PRO A C 1
ATOM 1127 O O . PRO A 1 145 ? -23.125 -1.096 12.965 1.00 85.81 145 PRO A O 1
ATOM 1130 N N . ARG A 1 146 ? -21.229 -1.874 12.028 1.00 82.25 146 ARG A N 1
ATOM 1131 C CA . ARG A 1 146 ? -21.533 -1.551 10.615 1.00 82.25 146 ARG A CA 1
ATOM 1132 C C . ARG A 1 146 ? -21.493 -0.062 10.238 1.00 82.25 146 ARG A C 1
ATOM 1134 O O . ARG A 1 146 ? -21.657 0.233 9.060 1.00 82.25 146 ARG A O 1
ATOM 1141 N N . VAL A 1 147 ? -21.219 0.849 11.173 1.00 84.19 147 VAL A N 1
ATOM 1142 C CA . VAL A 1 147 ? -20.973 2.269 10.872 1.00 84.19 147 VAL A CA 1
ATOM 1143 C C . VAL A 1 147 ? -19.478 2.548 10.981 1.00 84.19 147 VAL A C 1
ATOM 1145 O O . VAL A 1 147 ? -18.838 2.137 11.948 1.00 84.19 147 VAL A O 1
ATOM 1148 N N . ARG A 1 148 ? -18.918 3.239 9.985 1.00 85.00 148 ARG A N 1
ATOM 1149 C CA . ARG A 1 148 ? -17.497 3.592 9.930 1.00 85.00 148 ARG A CA 1
ATOM 1150 C C . ARG A 1 148 ? -17.323 4.982 9.345 1.00 85.00 148 ARG A C 1
ATOM 1152 O O . ARG A 1 148 ? -17.819 5.247 8.254 1.00 85.00 148 ARG A O 1
ATOM 1159 N N . LEU A 1 149 ? -16.551 5.810 10.033 1.00 86.12 149 LEU A N 1
ATOM 1160 C CA . LEU A 1 149 ? -16.188 7.152 9.604 1.00 86.12 149 LEU A CA 1
ATOM 1161 C C . LEU A 1 149 ? -14.660 7.233 9.479 1.00 86.12 149 LEU A C 1
ATOM 1163 O O . LEU A 1 149 ? -13.962 7.196 10.494 1.00 86.12 149 LEU A O 1
ATOM 1167 N N . PRO A 1 150 ? -14.125 7.256 8.248 1.00 84.94 150 PRO A N 1
ATOM 1168 C CA . PRO A 1 150 ? -12.698 7.407 8.014 1.00 84.94 150 PRO A CA 1
ATOM 1169 C C . PRO A 1 150 ? -12.300 8.884 7.899 1.00 84.94 150 PRO A C 1
ATOM 1171 O O . PRO A 1 150 ? -12.997 9.683 7.281 1.00 84.94 150 PRO A O 1
ATOM 1174 N N . SER A 1 151 ? -11.121 9.214 8.413 1.00 87.50 151 SER A N 1
ATOM 1175 C CA . SER A 1 151 ? -10.350 10.400 8.042 1.00 87.50 151 SER A CA 1
ATOM 1176 C C . SER A 1 151 ? -8.964 9.930 7.618 1.00 87.50 151 SER A C 1
ATOM 1178 O O . SER A 1 151 ? -8.290 9.244 8.385 1.00 87.50 151 SER A O 1
ATOM 1180 N N . ALA A 1 152 ? -8.550 10.230 6.389 1.00 80.56 152 ALA A N 1
ATOM 1181 C CA . ALA A 1 152 ? -7.291 9.751 5.825 1.00 80.56 152 ALA A CA 1
ATOM 1182 C C . ALA A 1 152 ? -6.487 10.905 5.223 1.00 80.56 152 ALA A C 1
ATOM 1184 O O . ALA A 1 152 ? -7.043 11.827 4.628 1.00 80.56 152 ALA A O 1
ATOM 1185 N N . ARG A 1 153 ? -5.166 10.837 5.386 1.00 80.00 153 ARG A N 1
ATOM 1186 C CA . ARG A 1 153 ? -4.191 11.792 4.857 1.00 80.00 153 ARG A CA 1
ATOM 1187 C C . ARG A 1 153 ? -3.099 11.000 4.127 1.00 80.00 153 ARG A C 1
ATOM 1189 O O . ARG A 1 153 ? -2.180 10.504 4.780 1.00 80.00 153 ARG A O 1
ATOM 1196 N N . PRO A 1 154 ? -3.216 10.814 2.804 1.00 78.56 154 PRO A N 1
ATOM 1197 C CA . PRO A 1 154 ? -2.120 10.301 2.000 1.00 78.56 154 PRO A CA 1
ATOM 1198 C C . PRO A 1 154 ? -1.121 11.421 1.680 1.00 78.56 154 PRO A C 1
ATOM 1200 O O . PRO A 1 154 ? -1.507 12.543 1.357 1.00 78.56 154 PRO A O 1
ATOM 1203 N N . GLN A 1 155 ? 0.162 11.097 1.747 1.00 76.19 155 GLN A N 1
ATOM 1204 C CA . GLN A 1 155 ? 1.268 11.865 1.198 1.00 76.19 155 GLN A CA 1
ATOM 1205 C C . GLN A 1 155 ? 1.897 11.039 0.076 1.00 76.19 155 GLN A C 1
ATOM 1207 O O . GLN A 1 155 ? 2.284 9.887 0.276 1.00 76.19 155 GLN A O 1
ATOM 1212 N N . VAL A 1 156 ? 1.994 11.633 -1.110 1.00 78.12 156 VAL A N 1
ATOM 1213 C CA . VAL A 1 156 ? 2.522 10.979 -2.310 1.00 78.12 156 VAL A CA 1
ATOM 1214 C C . VAL A 1 156 ? 3.847 11.638 -2.671 1.00 78.12 156 VAL A C 1
ATOM 1216 O O . VAL A 1 156 ? 3.888 12.839 -2.925 1.00 78.12 156 VAL A O 1
ATOM 1219 N N . SER A 1 157 ? 4.921 10.855 -2.695 1.00 76.19 157 SER A N 1
ATOM 1220 C CA . SER A 1 157 ? 6.217 11.257 -3.236 1.00 76.19 157 SER A CA 1
ATOM 1221 C C . SER A 1 157 ? 6.424 10.591 -4.592 1.00 76.19 157 SER A C 1
ATOM 1223 O O . SER A 1 157 ? 6.075 9.425 -4.793 1.00 76.19 157 SER A O 1
ATOM 1225 N N . ARG A 1 158 ? 6.959 11.348 -5.550 1.00 71.88 158 ARG A N 1
ATOM 1226 C CA . ARG A 1 158 ? 7.058 10.928 -6.951 1.00 71.88 158 ARG A CA 1
ATOM 1227 C C . ARG A 1 158 ? 8.467 11.165 -7.459 1.00 71.88 158 ARG A C 1
ATOM 1229 O O . ARG A 1 158 ? 9.046 12.219 -7.209 1.00 71.88 158 ARG A O 1
ATOM 1236 N N . ARG A 1 159 ? 8.979 10.224 -8.248 1.00 64.62 159 ARG A N 1
ATOM 1237 C CA . ARG A 1 159 ? 10.083 10.481 -9.174 1.00 64.62 159 ARG A CA 1
ATOM 1238 C C . ARG A 1 159 ? 9.528 10.393 -10.585 1.00 64.62 159 ARG A C 1
ATOM 1240 O O . ARG A 1 159 ? 9.229 9.297 -11.069 1.00 64.62 159 ARG A O 1
ATOM 1247 N N . ARG A 1 160 ? 9.337 11.564 -11.202 1.00 57.12 160 ARG A N 1
ATOM 1248 C CA . ARG A 1 160 ? 8.884 11.662 -12.592 1.00 57.12 160 ARG A CA 1
ATOM 1249 C C . ARG A 1 160 ? 9.909 10.992 -13.512 1.00 57.12 160 ARG A C 1
ATOM 1251 O O . ARG A 1 160 ? 11.098 11.017 -13.199 1.00 57.12 160 ARG A O 1
ATOM 1258 N N . PRO A 1 161 ? 9.479 10.487 -14.679 1.00 56.00 161 PRO A N 1
ATOM 1259 C 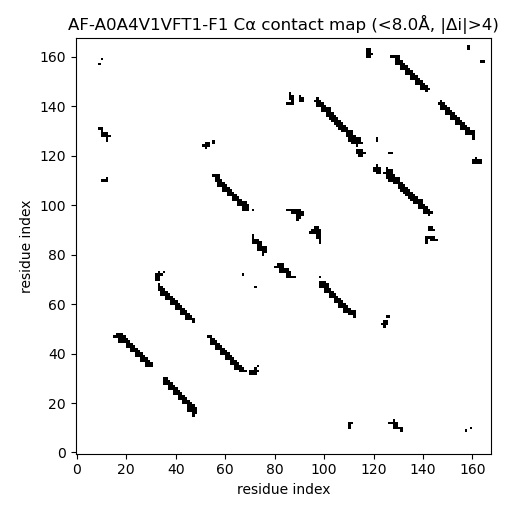CA . PRO A 1 161 ? 10.378 10.079 -15.755 1.00 56.00 161 PRO A CA 1
ATOM 1260 C C . PRO A 1 161 ? 11.526 11.085 -16.003 1.00 56.00 161 PRO A C 1
ATOM 1262 O O . PRO A 1 161 ? 12.677 10.682 -16.170 1.00 56.00 161 PRO A O 1
ATOM 1265 N N . SER A 1 162 ? 11.228 12.388 -15.963 1.00 54.06 162 SER A N 1
ATOM 1266 C CA . SER A 1 162 ? 12.112 13.473 -16.405 1.00 54.06 162 SER A CA 1
ATOM 1267 C C . SER A 1 162 ? 12.998 14.137 -15.338 1.00 54.06 162 SER A C 1
ATOM 1269 O O . SER A 1 162 ? 13.857 14.92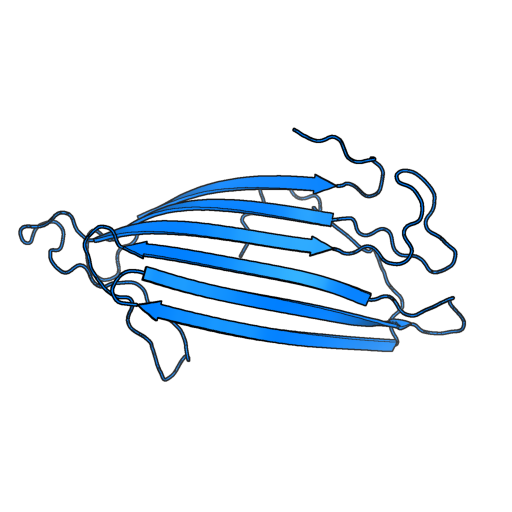2 -15.718 1.00 54.06 162 SER A O 1
ATOM 1271 N N . GLU A 1 163 ? 12.825 13.883 -14.035 1.00 50.59 163 GLU A N 1
ATOM 1272 C CA . GLU A 1 163 ? 13.553 14.618 -12.975 1.00 50.59 163 GLU A CA 1
ATOM 1273 C C . GLU A 1 163 ? 14.416 13.698 -12.095 1.00 50.59 163 GLU A C 1
ATOM 1275 O O . GLU A 1 163 ? 13.994 12.621 -11.668 1.00 50.59 163 GLU A O 1
ATOM 1280 N N . GLY A 1 164 ? 15.651 14.138 -11.821 1.00 46.81 164 GLY A N 1
ATOM 1281 C CA . GLY A 1 164 ? 16.554 13.519 -10.848 1.00 46.81 164 GLY A CA 1
ATOM 1282 C C . GLY A 1 164 ? 16.083 13.709 -9.402 1.00 46.81 164 GLY A C 1
ATOM 1283 O O . GLY A 1 164 ? 15.295 14.595 -9.097 1.00 46.81 164 GLY A O 1
ATOM 1284 N N . TYR A 1 165 ? 16.556 12.851 -8.497 1.00 45.34 165 TYR A N 1
ATOM 1285 C CA . TYR A 1 165 ? 16.164 12.848 -7.083 1.00 45.34 165 TYR A CA 1
ATOM 1286 C C . TYR A 1 165 ? 16.529 14.151 -6.356 1.00 45.34 165 TYR A C 1
ATOM 1288 O O . TYR A 1 165 ? 17.710 14.477 -6.245 1.00 45.34 165 TYR A O 1
ATOM 1296 N N . SER A 1 166 ? 15.534 14.817 -5.767 1.00 36.75 166 SER A N 1
ATOM 1297 C CA . SER A 1 166 ? 15.737 15.808 -4.706 1.00 36.75 166 SER A CA 1
ATOM 1298 C C . SER A 1 166 ? 15.236 15.225 -3.379 1.00 36.75 166 SER A C 1
ATOM 1300 O O . SER A 1 166 ? 14.055 14.876 -3.289 1.00 36.75 166 SER A O 1
ATOM 1302 N N . PRO A 1 167 ? 16.107 15.038 -2.371 1.00 36.91 167 PRO A N 1
ATOM 1303 C CA . PRO A 1 167 ? 15.668 14.647 -1.035 1.00 36.91 167 PRO A CA 1
ATOM 1304 C C . PRO A 1 167 ? 14.841 15.771 -0.375 1.00 36.91 167 PRO A C 1
ATOM 1306 O O . PRO A 1 167 ? 14.940 16.919 -0.814 1.00 36.91 167 PRO A O 1
ATOM 1309 N N . PRO A 1 168 ? 14.023 15.443 0.645 1.00 43.22 168 PRO A N 1
ATOM 1310 C CA . PRO A 1 168 ? 13.324 16.437 1.462 1.00 43.22 168 PRO A CA 1
ATOM 1311 C C . PRO A 1 168 ? 14.279 17.319 2.276 1.00 43.22 168 PRO A C 1
ATOM 1313 O O . PRO A 1 168 ? 15.397 16.850 2.601 1.00 43.22 168 PRO A O 1
#

Nearest PDB structures (foldseek):
  2o4v-assembly1_C  TM=8.064E-01  e=2.498E-04  Pseudomonas aeruginosa PAO1
  4rjx-assembly1_A-3  TM=8.618E-01  e=9.188E-04  Pseudomonas aeruginosa PAO1
  4rjw-assembly1_A  TM=8.593E-01  e=1.468E-03  Pseudomonas aeruginosa PAO1
  6b7l-assembly1_A  TM=2.945E-01  e=2.522E+00  Aeromonas veronii Hm21
  6fsu-assembly1_A  TM=1.943E-01  e=3.826E+00  Escherichia coli O157:H7

Solvent-accessible surface area (backbone atoms only — not comparable to full-atom values): 9260 Å² total; per-residue (Å²): 135,84,82,80,91,62,94,66,76,91,55,53,63,70,91,72,70,60,73,45,76,48,77,51,77,52,77,50,76,52,73,58,73,29,37,38,40,37,36,39,39,38,41,38,40,37,40,53,58,82,89,59,54,68,60,51,49,32,43,34,37,37,41,36,36,35,39,30,77,69,60,41,45,60,46,74,37,77,92,75,74,39,77,45,78,59,58,38,89,34,25,50,90,68,88,32,78,22,29,40,31,45,36,41,39,41,36,41,41,38,41,46,24,61,29,60,60,64,53,49,77,44,41,85,60,34,30,54,6,19,38,42,37,37,44,33,44,29,49,37,38,24,40,38,75,98,44,74,50,80,47,74,52,77,46,79,48,75,40,54,53,63,48,66,94,75,80,134